Protein AF-A0A8J4Q6R8-F1 (afdb_monomer_lite)

Secondary structure (DSSP, 8-state):
-PPPPPSSSGGGTT-PPEEE-HHHHHHHSS--EEE-GGGSTTSSTHHHHHHHHHHHHHS--TTSS-TTS---TT--

InterPro domains:
  IPR036052 Tryptophan synthase beta chain-like, PALP domain superfamily [G3DSA:3.40.50.1100] (10-39)
  IPR036052 Tryptophan synthase beta chain-like, PALP domain superfamily [G3DSA:3.40.50.1100] (40-57)
  IPR036052 Tryptophan synthase beta chain-like, PALP domain superfamily [SSF53686] (5-56)
  IPR050214 Cysteine synthase/Cystathionine beta-s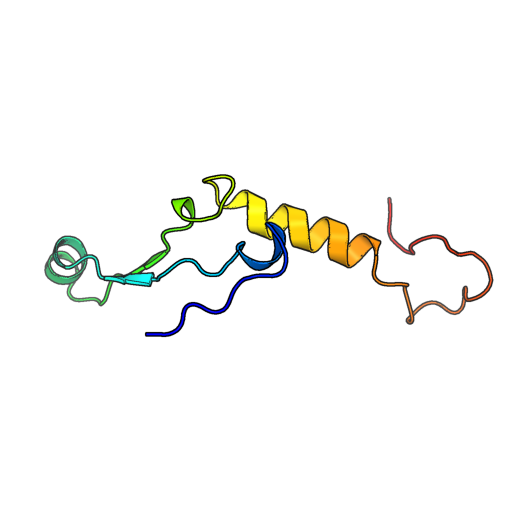ynthase [PTHR10314] (9-56)

Structure (mmCIF, N/CA/C/O backbone):
data_AF-A0A8J4Q6R8-F1
#
_entry.id   AF-A0A8J4Q6R8-F1
#
loop_
_atom_site.group_PDB
_atom_site.id
_atom_site.type_symbol
_atom_site.label_atom_id
_atom_site.label_alt_id
_atom_site.label_comp_id
_atom_site.label_asym_id
_atom_site.label_entity_id
_atom_site.label_seq_id
_atom_site.pdbx_PDB_ins_code
_atom_site.Cartn_x
_atom_site.Cartn_y
_atom_site.Cartn_z
_atom_site.occupancy
_atom_site.B_iso_or_equiv
_atom_site.auth_seq_id
_atom_site.auth_comp_id
_atom_site.auth_asym_id
_atom_site.auth_atom_id
_atom_site.pdbx_PDB_model_num
ATOM 1 N N . LYS A 1 1 ? 12.386 15.124 11.725 1.00 47.06 1 LYS A N 1
ATOM 2 C CA . LYS A 1 1 ? 12.417 13.787 11.071 1.00 47.06 1 LYS A CA 1
ATOM 3 C C . LYS A 1 1 ? 13.185 13.902 9.752 1.00 47.06 1 LYS A C 1
ATOM 5 O O . LYS A 1 1 ? 12.725 14.634 8.885 1.00 47.06 1 LYS A O 1
ATOM 10 N N . LYS A 1 2 ? 14.357 13.261 9.607 1.00 47.34 2 LYS A N 1
ATOM 11 C CA . LYS A 1 2 ? 15.117 13.238 8.338 1.00 47.34 2 LYS A CA 1
ATOM 12 C C . LYS A 1 2 ? 14.287 12.499 7.277 1.00 47.34 2 LYS A C 1
ATOM 14 O O . LYS A 1 2 ? 13.974 11.328 7.476 1.00 47.34 2 LYS A O 1
ATOM 19 N N . LYS A 1 3 ? 13.896 13.169 6.188 1.00 61.75 3 LYS A N 1
ATOM 20 C CA . LYS A 1 3 ? 13.295 12.500 5.023 1.00 61.75 3 LYS A CA 1
ATOM 21 C C . LYS A 1 3 ? 14.423 11.793 4.270 1.00 61.75 3 LYS A C 1
ATOM 23 O O . LYS A 1 3 ? 15.364 12.451 3.840 1.00 61.75 3 LYS A O 1
ATOM 28 N N . LYS A 1 4 ? 14.351 10.465 4.144 1.00 70.81 4 LYS A N 1
ATOM 29 C CA . LYS A 1 4 ? 15.197 9.719 3.200 1.00 70.81 4 LYS A CA 1
ATOM 30 C C . LYS A 1 4 ? 14.858 10.226 1.794 1.00 70.81 4 LYS A C 1
ATOM 32 O O . LYS A 1 4 ? 13.691 10.145 1.407 1.00 70.81 4 LYS A O 1
ATOM 37 N N . LEU A 1 5 ? 15.835 10.775 1.068 1.00 75.19 5 LEU A N 1
ATOM 38 C CA . LEU A 1 5 ? 15.672 11.003 -0.368 1.00 75.19 5 LEU A CA 1
ATOM 39 C C . LEU A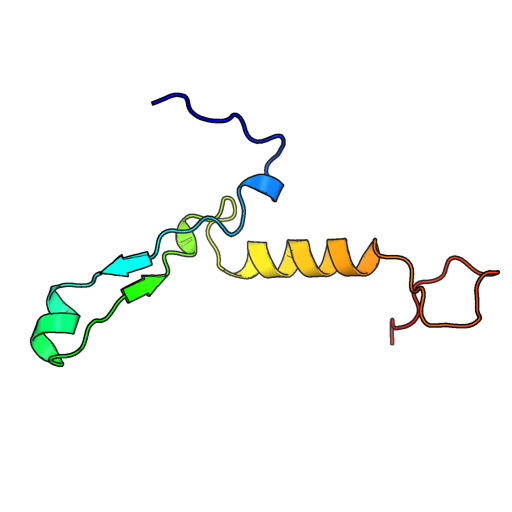 1 5 ? 15.527 9.637 -1.045 1.00 75.19 5 LEU A C 1
ATOM 41 O O . LEU A 1 5 ? 16.270 8.709 -0.732 1.00 75.19 5 LEU A O 1
ATOM 45 N N . ARG A 1 6 ? 14.524 9.516 -1.913 1.00 77.75 6 ARG A N 1
ATOM 46 C CA . ARG A 1 6 ? 14.318 8.342 -2.767 1.00 77.75 6 ARG A CA 1
ATOM 47 C C . ARG A 1 6 ? 15.142 8.531 -4.043 1.00 77.75 6 ARG A C 1
ATOM 49 O O . ARG A 1 6 ? 15.270 9.668 -4.497 1.00 77.75 6 ARG A O 1
ATOM 56 N N . ASN A 1 7 ? 15.682 7.453 -4.611 1.00 78.50 7 ASN A N 1
ATOM 57 C CA . ASN A 1 7 ? 16.594 7.526 -5.759 1.00 78.50 7 ASN A CA 1
ATOM 58 C C . ASN A 1 7 ? 15.862 7.628 -7.107 1.00 78.50 7 ASN A C 1
ATOM 60 O O . ASN A 1 7 ? 16.503 7.728 -8.150 1.00 78.50 7 ASN A O 1
ATOM 64 N N . GLY A 1 8 ? 14.528 7.649 -7.106 1.00 79.94 8 GLY A N 1
ATOM 65 C CA . GLY A 1 8 ? 13.734 7.868 -8.307 1.00 79.94 8 GLY A CA 1
ATOM 66 C C . GLY A 1 8 ? 12.231 7.831 -8.054 1.00 79.94 8 GLY A C 1
ATOM 67 O O . GLY A 1 8 ? 11.767 7.629 -6.931 1.00 79.94 8 GLY A O 1
ATOM 68 N N . LEU A 1 9 ? 11.467 8.019 -9.134 1.00 78.81 9 LEU A N 1
ATOM 69 C CA . LEU A 1 9 ? 10.002 7.953 -9.120 1.00 78.81 9 LEU A CA 1
ATOM 70 C C . LEU A 1 9 ? 9.496 6.546 -8.773 1.00 78.81 9 LEU A C 1
ATOM 72 O O . LEU A 1 9 ? 8.495 6.401 -8.080 1.00 78.81 9 LEU A O 1
ATOM 76 N N . ILE A 1 10 ? 10.219 5.522 -9.228 1.00 80.19 10 ILE A N 1
ATOM 77 C CA . ILE A 1 10 ? 9.873 4.107 -9.052 1.00 80.19 10 ILE A CA 1
ATOM 78 C C . ILE A 1 10 ? 9.889 3.730 -7.564 1.00 80.19 10 ILE A C 1
ATOM 80 O O . ILE A 1 10 ? 8.925 3.154 -7.071 1.00 80.19 10 ILE A O 1
ATOM 84 N N . ASP A 1 11 ? 10.897 4.187 -6.816 1.00 80.75 11 ASP A N 1
ATOM 85 C CA . ASP A 1 11 ? 11.011 3.988 -5.361 1.00 80.75 11 ASP A CA 1
ATOM 86 C C . ASP A 1 11 ? 9.860 4.621 -4.560 1.00 80.75 11 ASP A C 1
ATOM 88 O O . ASP A 1 11 ? 9.695 4.360 -3.363 1.00 80.75 11 ASP A O 1
ATOM 92 N N . ALA A 1 12 ? 9.102 5.534 -5.175 1.00 80.00 12 ALA A N 1
ATOM 93 C CA . ALA A 1 12 ? 7.974 6.184 -4.529 1.00 80.00 12 ALA A CA 1
ATOM 94 C C . ALA A 1 12 ? 6.653 5.414 -4.664 1.00 80.00 12 ALA A C 1
ATOM 96 O O . ALA A 1 12 ? 5.719 5.721 -3.921 1.00 80.00 12 ALA A O 1
ATOM 97 N N . ILE A 1 13 ? 6.589 4.427 -5.559 1.00 82.88 13 ILE A N 1
ATOM 98 C CA . ILE A 1 13 ? 5.406 3.610 -5.840 1.00 82.88 13 ILE A CA 1
ATOM 99 C C . ILE A 1 13 ? 5.243 2.533 -4.753 1.00 82.88 13 ILE A C 1
ATOM 101 O O . ILE A 1 13 ? 6.212 1.914 -4.323 1.00 82.88 13 ILE A O 1
ATOM 105 N N . GLY A 1 14 ? 4.010 2.307 -4.285 1.00 75.31 14 GLY A N 1
ATOM 106 C CA . GLY A 1 14 ? 3.670 1.214 -3.360 1.00 75.31 14 GLY A CA 1
ATOM 107 C C . GLY A 1 14 ? 3.801 1.535 -1.868 1.00 75.31 14 GLY A C 1
ATOM 108 O O . GLY A 1 14 ? 3.463 0.704 -1.029 1.00 75.31 14 GLY A O 1
ATOM 109 N N . ASN A 1 15 ? 4.228 2.748 -1.510 1.00 76.44 15 ASN A N 1
ATOM 110 C CA . ASN A 1 15 ? 4.353 3.202 -0.119 1.00 76.44 15 ASN A CA 1
ATOM 111 C C . ASN A 1 15 ? 3.106 3.983 0.346 1.00 76.44 15 ASN A C 1
ATOM 113 O O . ASN A 1 15 ? 3.203 5.037 0.979 1.00 76.44 15 ASN A O 1
ATOM 117 N N . THR A 1 16 ? 1.927 3.498 -0.041 1.00 84.81 16 THR A N 1
ATOM 118 C CA . THR A 1 16 ? 0.640 4.150 0.222 1.00 84.81 16 THR A CA 1
ATOM 119 C C . THR A 1 16 ? 0.129 3.767 1.611 1.00 84.81 16 THR A C 1
ATOM 121 O O . THR A 1 16 ? 0.060 2.573 1.914 1.00 84.81 16 THR A O 1
ATOM 124 N N . PRO A 1 17 ? -0.240 4.739 2.460 1.00 84.19 17 PRO A N 1
ATOM 125 C CA . PRO A 1 17 ? -0.724 4.457 3.803 1.00 84.19 17 PRO A CA 1
ATOM 126 C C . PRO A 1 17 ? -2.071 3.724 3.782 1.00 84.19 17 PRO A C 1
ATOM 128 O O . PRO A 1 17 ? -2.896 3.926 2.886 1.00 84.19 17 PRO A O 1
ATOM 131 N N . LEU A 1 18 ? -2.285 2.907 4.815 1.00 87.69 18 LEU A N 1
ATOM 132 C CA . LEU A 1 18 ? -3.603 2.413 5.198 1.00 87.69 18 LEU A CA 1
ATOM 133 C C . LEU A 1 18 ? -4.213 3.408 6.188 1.00 87.69 18 LEU A C 1
ATOM 135 O O . LEU A 1 18 ? -3.583 3.724 7.199 1.00 87.69 18 LEU A O 1
ATOM 139 N N . ILE A 1 19 ? -5.405 3.920 5.891 1.00 87.75 19 ILE A N 1
ATOM 140 C CA . ILE A 1 19 ? -6.086 4.931 6.704 1.00 87.75 19 ILE A CA 1
ATOM 141 C C . ILE A 1 19 ? -7.373 4.327 7.278 1.00 87.75 19 ILE A C 1
ATOM 143 O O . ILE A 1 19 ? -8.180 3.799 6.517 1.00 87.75 19 ILE A O 1
ATOM 147 N N . PRO A 1 20 ? -7.603 4.390 8.599 1.00 87.00 20 PRO A N 1
ATOM 148 C CA . PRO A 1 20 ? -8.841 3.891 9.184 1.00 87.00 20 PRO A CA 1
ATOM 149 C C . PRO A 1 20 ? -10.028 4.790 8.825 1.00 87.00 20 PRO A C 1
ATOM 151 O O . PRO A 1 20 ? -9.983 6.006 9.032 1.00 87.00 20 PRO A O 1
ATOM 154 N N . ILE A 1 21 ? -11.125 4.192 8.351 1.00 90.00 21 ILE A N 1
ATOM 155 C CA . ILE A 1 21 ? -12.376 4.918 8.111 1.00 90.00 21 ILE A CA 1
ATOM 156 C C . ILE A 1 21 ? -13.279 4.777 9.336 1.00 90.00 21 ILE A C 1
ATOM 158 O O . ILE A 1 21 ? -14.093 3.864 9.443 1.00 90.00 21 ILE A O 1
ATOM 162 N N . ASN A 1 22 ? -13.176 5.733 10.259 1.00 89.12 22 ASN A N 1
ATOM 163 C CA . ASN A 1 22 ? -13.909 5.704 11.530 1.00 89.12 22 ASN A CA 1
ATOM 164 C C . ASN A 1 22 ? -15.440 5.639 11.376 1.00 89.12 22 ASN A C 1
ATOM 166 O O . ASN A 1 22 ? -16.112 5.076 12.236 1.00 89.12 22 ASN A O 1
ATOM 170 N N . SER A 1 23 ? -16.008 6.230 10.321 1.00 88.44 23 SER A N 1
ATOM 171 C CA . SER A 1 23 ? -17.455 6.223 10.068 1.00 88.44 23 SER A CA 1
ATOM 172 C C . SER A 1 23 ? -17.959 4.835 9.672 1.00 88.44 23 SER A C 1
ATOM 174 O O . SER A 1 23 ? -18.904 4.333 10.276 1.00 88.44 23 SER A O 1
ATOM 176 N N . LEU A 1 24 ? -17.295 4.196 8.707 1.00 86.50 24 LEU A N 1
ATOM 177 C CA . LEU A 1 24 ? -17.614 2.839 8.268 1.00 86.50 24 LEU A CA 1
ATOM 178 C C . LEU A 1 24 ? -17.335 1.822 9.373 1.00 86.50 24 LEU A C 1
ATOM 180 O O . LEU A 1 24 ? -18.189 0.980 9.631 1.00 86.50 24 LEU A O 1
ATOM 184 N N . SER A 1 25 ? -1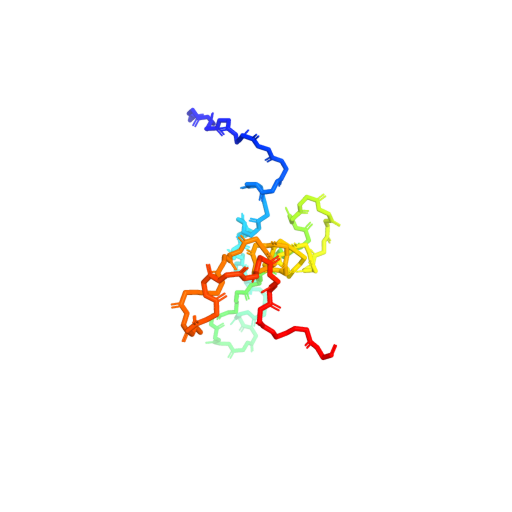6.211 1.954 10.085 1.00 87.88 25 SER A N 1
ATOM 185 C CA . SER A 1 25 ? -15.874 1.044 11.183 1.00 87.88 25 SER A CA 1
ATOM 186 C C . SER A 1 25 ? -16.909 1.067 12.313 1.00 87.88 25 SER A C 1
ATOM 188 O O . SER A 1 25 ? -17.236 0.031 12.886 1.00 87.88 25 SER A O 1
ATOM 190 N N . LYS A 1 26 ? -17.483 2.241 12.622 1.00 88.00 26 LYS A N 1
ATOM 191 C CA . LYS A 1 26 ? -18.566 2.370 13.614 1.00 88.00 26 LYS A CA 1
ATOM 192 C C . LYS A 1 26 ? -19.896 1.796 13.126 1.00 88.00 26 LYS A C 1
ATOM 194 O O . LYS A 1 26 ? -20.666 1.308 13.944 1.00 88.00 26 LYS A O 1
ATOM 199 N N . ALA A 1 27 ? -20.171 1.869 11.826 1.00 89.56 27 ALA A N 1
ATOM 200 C CA . ALA A 1 27 ? -21.411 1.364 11.243 1.00 89.56 27 ALA A CA 1
ATOM 201 C C . ALA A 1 27 ? -21.440 -0.171 11.150 1.00 89.56 27 ALA A C 1
ATOM 203 O O . ALA A 1 27 ? -22.496 -0.770 11.323 1.00 89.56 27 ALA A O 1
ATOM 204 N N . THR A 1 28 ? -20.297 -0.809 10.884 1.00 85.75 28 THR A N 1
ATOM 205 C CA . THR A 1 28 ? -20.196 -2.271 10.725 1.00 85.75 28 THR A CA 1
ATOM 206 C C . THR A 1 28 ? -19.721 -2.995 11.981 1.00 85.75 28 THR A C 1
ATOM 208 O O . THR A 1 28 ? -19.867 -4.210 12.067 1.00 85.75 28 THR A O 1
ATOM 211 N N . GLY A 1 29 ? -19.150 -2.277 12.954 1.00 87.31 29 GLY A N 1
ATOM 212 C CA . GLY A 1 29 ? -18.536 -2.882 14.139 1.00 87.31 29 GLY A CA 1
ATOM 213 C C . GLY A 1 29 ? -17.211 -3.599 13.848 1.00 87.31 29 GLY A C 1
ATOM 214 O O . GLY A 1 29 ? -16.689 -4.290 14.719 1.00 87.31 29 GLY A O 1
ATOM 215 N N . CYS A 1 30 ? -16.658 -3.440 12.642 1.00 86.12 30 CYS A N 1
ATOM 216 C CA . CYS A 1 30 ? -15.387 -4.025 12.218 1.00 86.12 30 CYS A CA 1
ATOM 217 C C . CYS A 1 30 ? -14.359 -2.927 11.931 1.00 86.12 30 CYS A C 1
ATOM 219 O O . CYS A 1 30 ? -14.719 -1.821 11.542 1.00 86.12 30 CYS A O 1
ATOM 221 N N . GLU A 1 31 ? -13.068 -3.223 12.071 1.00 88.50 31 GLU A N 1
ATOM 222 C CA . GLU A 1 31 ? -12.018 -2.278 11.685 1.00 88.50 31 GLU A CA 1
ATOM 223 C C . GLU A 1 31 ? -11.887 -2.227 10.155 1.00 88.50 31 GLU A C 1
ATOM 225 O O . GLU A 1 31 ? -11.387 -3.156 9.523 1.00 88.50 31 GLU A O 1
ATOM 230 N N . ILE A 1 32 ? -12.367 -1.138 9.552 1.00 90.00 32 ILE A N 1
ATOM 231 C CA . ILE A 1 32 ? -12.274 -0.887 8.114 1.00 90.00 32 ILE A CA 1
ATOM 232 C C . ILE A 1 32 ? -11.107 0.062 7.847 1.00 90.00 32 ILE A C 1
ATOM 234 O O . ILE A 1 32 ? -11.085 1.212 8.299 1.00 90.00 32 ILE A O 1
ATOM 238 N N . LEU A 1 33 ? -10.147 -0.435 7.070 1.00 90.25 33 LEU A N 1
ATOM 239 C CA . LEU A 1 33 ? -8.971 0.297 6.618 1.00 90.25 33 LEU A CA 1
ATOM 240 C C . LEU A 1 33 ? -9.069 0.553 5.113 1.00 90.25 33 LEU A C 1
ATOM 242 O O . LEU A 1 33 ? -9.353 -0.352 4.330 1.00 90.25 33 LEU A O 1
ATOM 246 N N . GLU A 1 34 ? -8.792 1.783 4.706 1.00 88.06 34 GLU A N 1
ATOM 247 C CA . GLU A 1 34 ? -8.697 2.186 3.310 1.00 88.06 34 GLU A CA 1
ATOM 248 C C . GLU A 1 34 ? -7.248 2.166 2.846 1.00 88.06 34 GLU A C 1
ATOM 250 O O . GLU A 1 34 ? -6.368 2.721 3.502 1.00 88.06 34 GLU A O 1
ATOM 255 N N . LYS A 1 35 ? -6.996 1.578 1.677 1.00 87.06 35 LYS A N 1
ATOM 256 C CA . LYS A 1 35 ? -5.693 1.656 1.020 1.00 87.06 35 LYS A CA 1
ATOM 257 C C . LYS A 1 35 ? -5.689 2.807 0.022 1.00 87.06 35 LYS A C 1
ATOM 259 O O . LYS A 1 35 ? -6.274 2.708 -1.054 1.00 87.06 35 LYS A O 1
ATOM 264 N N . CYS A 1 36 ? -5.009 3.898 0.365 1.00 85.56 36 CYS A N 1
ATOM 265 C CA . CYS A 1 36 ? -5.013 5.121 -0.437 1.00 85.56 36 CYS A CA 1
ATOM 266 C C . CYS A 1 36 ? -4.037 5.050 -1.626 1.00 85.56 36 CYS A C 1
ATOM 268 O O . CYS A 1 36 ? -3.064 5.799 -1.695 1.00 85.56 36 CYS A O 1
ATOM 270 N N . GLU A 1 37 ? -4.310 4.170 -2.591 1.00 84.88 37 GLU A N 1
ATOM 271 C CA . GLU A 1 37 ? -3.496 3.960 -3.807 1.00 84.88 37 GLU A CA 1
ATOM 272 C C . GLU A 1 37 ? -3.397 5.199 -4.716 1.00 84.88 37 GLU A C 1
ATOM 274 O O . GLU A 1 37 ? -2.499 5.303 -5.549 1.00 84.88 37 GLU A O 1
ATOM 279 N N . ILE A 1 38 ? -4.290 6.174 -4.530 1.00 80.50 38 ILE A N 1
ATOM 280 C CA . ILE A 1 38 ? -4.244 7.485 -5.198 1.00 80.50 38 ILE A CA 1
ATOM 281 C C . ILE A 1 38 ? -2.977 8.269 -4.813 1.00 80.50 38 ILE A C 1
ATOM 283 O O . ILE A 1 38 ? -2.564 9.173 -5.529 1.00 80.50 38 ILE A O 1
ATOM 287 N N . LEU A 1 39 ? -2.328 7.914 -3.701 1.00 82.56 39 LEU A N 1
ATOM 288 C CA . LEU A 1 39 ? -1.086 8.544 -3.253 1.00 82.56 39 LEU A CA 1
ATOM 289 C C . LEU A 1 39 ? 0.169 7.981 -3.938 1.00 82.56 39 LEU A C 1
ATOM 291 O O . LEU A 1 39 ? 1.275 8.434 -3.637 1.00 82.56 39 LEU A O 1
ATOM 295 N N . ASN A 1 40 ? 0.029 7.018 -4.856 1.00 83.62 40 ASN A N 1
ATOM 296 C CA . ASN A 1 40 ? 1.118 6.679 -5.769 1.00 83.62 40 ASN A CA 1
ATOM 297 C C . ASN A 1 40 ? 1.430 7.880 -6.682 1.00 83.62 40 ASN A C 1
ATOM 299 O O . ASN A 1 40 ? 0.537 8.666 -6.994 1.00 83.62 40 ASN A O 1
ATOM 303 N N . PRO A 1 41 ? 2.679 8.043 -7.147 1.00 81.12 41 PRO A N 1
ATOM 304 C CA . PRO A 1 41 ? 3.075 9.194 -7.960 1.00 81.12 41 PRO A CA 1
ATOM 305 C C . PRO A 1 41 ? 2.315 9.351 -9.290 1.00 81.12 41 PRO A C 1
ATOM 307 O O . PRO A 1 41 ? 2.195 10.474 -9.770 1.00 81.12 41 PRO A O 1
ATOM 310 N N . GLY A 1 42 ? 1.790 8.274 -9.885 1.00 80.00 42 GLY A N 1
ATOM 311 C CA . GLY A 1 42 ? 0.907 8.338 -11.061 1.00 80.00 42 GLY A CA 1
ATOM 312 C C . GLY A 1 42 ? -0.584 8.427 -10.702 1.00 80.00 42 GLY A C 1
ATOM 313 O O . GLY A 1 42 ? -1.445 8.433 -11.584 1.00 80.00 42 GLY A O 1
ATOM 314 N N . GLY A 1 43 ? -0.911 8.529 -9.410 1.00 79.38 43 GLY A N 1
ATOM 315 C CA . GLY A 1 43 ? -2.251 8.793 -8.896 1.00 79.38 43 GLY A CA 1
ATOM 316 C C . GLY A 1 43 ? -3.212 7.609 -8.963 1.00 79.38 43 GLY A C 1
ATOM 317 O O . GLY A 1 43 ? -4.408 7.777 -8.709 1.00 79.38 43 GLY A O 1
ATOM 318 N N . ARG A 1 44 ? -2.744 6.418 -9.363 1.00 79.94 44 ARG A N 1
ATOM 319 C CA . ARG A 1 44 ? -3.600 5.248 -9.598 1.00 79.94 44 ARG A CA 1
ATOM 320 C C . ARG A 1 44 ? -2.957 3.966 -9.069 1.00 79.94 44 ARG A C 1
ATOM 322 O O . ARG A 1 44 ? -1.745 3.831 -8.960 1.00 79.94 44 ARG A O 1
ATOM 329 N N . VAL A 1 45 ? -3.793 2.951 -8.858 1.00 81.38 45 VAL A N 1
ATOM 330 C CA . VAL A 1 45 ? -3.358 1.600 -8.452 1.00 81.38 45 VAL A CA 1
ATOM 331 C C . VAL A 1 45 ? -2.453 0.907 -9.485 1.00 81.38 45 VAL A C 1
ATOM 333 O O . VAL A 1 45 ? -1.665 0.028 -9.146 1.00 81.38 45 VAL A O 1
ATOM 336 N N . LYS A 1 46 ? -2.552 1.294 -10.765 1.00 82.50 46 LYS A N 1
ATOM 337 C CA . LYS A 1 46 ? -1.846 0.631 -11.873 1.00 82.50 46 LYS A CA 1
ATOM 338 C C . LYS A 1 46 ? -0.334 0.878 -11.865 1.00 82.50 46 LYS A C 1
ATOM 340 O O . LYS A 1 46 ? 0.391 0.069 -12.439 1.00 82.50 46 LYS A O 1
ATOM 345 N N . ASP A 1 47 ? 0.141 1.917 -11.179 1.00 80.12 47 ASP A N 1
ATOM 346 C CA . ASP A 1 47 ? 1.569 2.249 -11.109 1.00 80.12 47 ASP A CA 1
ATOM 347 C C . ASP A 1 47 ? 2.381 1.100 -10.499 1.00 80.12 47 ASP A C 1
ATOM 349 O O . ASP A 1 47 ? 3.438 0.738 -11.011 1.00 80.12 47 ASP A O 1
ATOM 353 N N . GLY A 1 48 ? 1.844 0.451 -9.459 1.00 82.31 48 GLY A N 1
ATOM 354 C CA . GLY A 1 48 ? 2.489 -0.705 -8.833 1.00 82.31 48 GLY A CA 1
ATOM 355 C C . GLY A 1 48 ? 2.555 -1.937 -9.741 1.00 82.31 48 GLY A C 1
ATOM 356 O O . GLY A 1 48 ? 3.495 -2.723 -9.649 1.00 82.31 48 GLY A O 1
ATOM 357 N N . VAL A 1 49 ? 1.582 -2.109 -10.639 1.00 84.19 49 VAL A N 1
ATOM 358 C CA . VAL A 1 49 ? 1.562 -3.227 -11.595 1.00 84.19 49 VAL A CA 1
ATOM 359 C C . VAL A 1 49 ? 2.557 -2.986 -12.727 1.00 84.19 49 VAL A C 1
ATOM 361 O O . VAL A 1 49 ? 3.279 -3.904 -13.104 1.00 84.19 49 VAL A O 1
ATOM 364 N N . ALA A 1 50 ? 2.637 -1.753 -13.231 1.00 84.25 50 ALA A N 1
ATOM 365 C CA . ALA A 1 50 ? 3.562 -1.390 -14.301 1.00 84.25 50 ALA A CA 1
ATOM 366 C C . ALA A 1 50 ? 5.028 -1.635 -13.909 1.00 84.25 50 ALA A C 1
ATOM 368 O O . ALA A 1 50 ? 5.781 -2.207 -14.695 1.00 84.25 50 ALA A O 1
ATOM 369 N N . VAL A 1 51 ? 5.416 -1.278 -12.677 1.00 85.00 51 VAL A N 1
ATOM 370 C CA . VAL A 1 51 ? 6.771 -1.545 -12.162 1.00 85.00 51 VAL A CA 1
ATOM 371 C C . VAL A 1 51 ? 7.075 -3.041 -12.164 1.00 85.00 51 VAL A C 1
ATOM 373 O O . VAL A 1 51 ? 8.102 -3.446 -12.695 1.00 85.00 51 VAL A O 1
ATOM 376 N N . LYS A 1 52 ? 6.152 -3.870 -11.664 1.00 84.44 52 LYS A N 1
ATOM 377 C CA . LYS A 1 52 ? 6.344 -5.326 -11.601 1.00 84.44 52 LYS A CA 1
ATOM 378 C C . LYS A 1 52 ? 6.474 -5.985 -12.970 1.00 84.44 52 LYS A C 1
ATOM 380 O O . LYS A 1 52 ? 7.194 -6.968 -13.092 1.00 84.44 52 LYS A O 1
ATOM 385 N N . ILE A 1 53 ? 5.772 -5.475 -13.983 1.00 84.81 53 ILE A N 1
ATOM 386 C CA . ILE A 1 53 ? 5.900 -5.978 -15.358 1.00 84.81 53 ILE A CA 1
ATOM 387 C C . ILE A 1 53 ? 7.319 -5.711 -15.868 1.00 84.81 53 ILE A C 1
ATOM 389 O O . ILE A 1 53 ? 7.990 -6.632 -16.317 1.00 84.81 53 ILE A O 1
ATOM 393 N N . ILE A 1 54 ? 7.807 -4.477 -15.712 1.00 84.31 54 ILE A N 1
ATOM 394 C CA . ILE A 1 54 ? 9.150 -4.089 -16.164 1.00 84.31 54 ILE A CA 1
ATOM 395 C C . ILE A 1 54 ? 10.243 -4.821 -15.371 1.00 84.31 54 ILE A C 1
ATOM 397 O O . ILE A 1 54 ? 11.258 -5.211 -15.940 1.00 84.31 54 ILE A O 1
ATOM 401 N N . GLU A 1 55 ? 10.064 -5.011 -14.062 1.00 84.00 55 GLU A N 1
ATOM 402 C CA . GLU A 1 55 ? 10.992 -5.791 -13.235 1.00 84.00 55 GLU A CA 1
ATOM 403 C C . GLU A 1 55 ? 11.037 -7.253 -13.673 1.00 84.00 55 GLU A C 1
ATOM 405 O O . GLU A 1 55 ? 12.124 -7.797 -13.850 1.00 84.00 55 GLU A O 1
ATOM 410 N N . LYS A 1 56 ? 9.875 -7.862 -13.932 1.00 79.75 56 LYS A N 1
ATOM 411 C CA . LYS A 1 56 ? 9.787 -9.234 -14.436 1.00 79.75 56 LYS A CA 1
ATOM 412 C C . LYS A 1 56 ? 10.452 -9.393 -15.804 1.00 79.75 56 LYS A C 1
ATOM 414 O O . LYS A 1 56 ? 11.116 -10.397 -16.024 1.00 79.75 56 LYS A O 1
ATOM 419 N N . ASP A 1 57 ? 10.317 -8.410 -16.692 1.00 77.75 57 ASP A N 1
ATOM 420 C CA . ASP A 1 57 ? 11.003 -8.412 -17.992 1.00 77.75 57 ASP A CA 1
ATOM 421 C C . ASP A 1 57 ? 12.528 -8.259 -17.855 1.00 77.75 57 ASP A C 1
ATOM 423 O O . ASP A 1 57 ? 13.282 -8.729 -18.708 1.00 77.75 57 ASP A O 1
ATOM 427 N N . ARG A 1 58 ? 13.002 -7.594 -16.793 1.00 73.12 58 ARG A N 1
ATOM 428 C CA . ARG A 1 58 ? 14.435 -7.429 -16.506 1.00 73.12 58 ARG A CA 1
ATOM 429 C C . ARG A 1 58 ? 15.053 -8.622 -15.794 1.00 73.12 58 ARG A C 1
ATOM 431 O O . ARG A 1 58 ? 16.271 -8.774 -15.875 1.00 73.12 58 ARG A O 1
ATOM 438 N N . GLU A 1 59 ? 14.272 -9.433 -15.084 1.00 64.62 59 GLU A N 1
ATOM 439 C CA . GLU A 1 59 ? 14.801 -10.628 -14.435 1.00 64.62 59 GLU A CA 1
ATOM 440 C C . GLU A 1 59 ? 15.137 -11.699 -15.481 1.00 64.62 59 GLU A C 1
ATOM 442 O O . GLU A 1 59 ? 14.251 -12.205 -16.176 1.00 64.62 59 GLU A O 1
ATOM 447 N N . PRO A 1 60 ? 16.417 -12.085 -15.617 1.00 61.06 60 PRO A N 1
ATOM 448 C CA . PRO A 1 60 ? 16.771 -13.169 -16.511 1.00 61.06 60 PRO A CA 1
ATOM 449 C C . PRO A 1 60 ? 16.189 -14.482 -15.969 1.00 61.06 60 PRO A C 1
ATOM 451 O O . PRO A 1 60 ? 16.319 -14.821 -14.794 1.00 61.06 60 PRO A O 1
ATOM 454 N N . CYS A 1 61 ? 15.541 -15.235 -16.851 1.00 58.94 61 CYS A N 1
ATOM 455 C CA . CYS A 1 61 ? 14.998 -16.558 -16.563 1.00 58.94 61 CYS A CA 1
ATOM 456 C C . CYS A 1 61 ? 16.134 -17.535 -16.192 1.00 58.94 61 CYS A C 1
ATOM 458 O O . CYS A 1 61 ? 16.795 -18.088 -17.067 1.00 58.94 61 CYS A O 1
ATOM 460 N N . TYR A 1 62 ? 16.368 -17.761 -14.893 1.00 57.06 62 TYR A N 1
ATOM 461 C CA . TYR A 1 62 ? 17.380 -18.711 -14.393 1.00 57.06 62 TYR A CA 1
ATOM 462 C C . TYR A 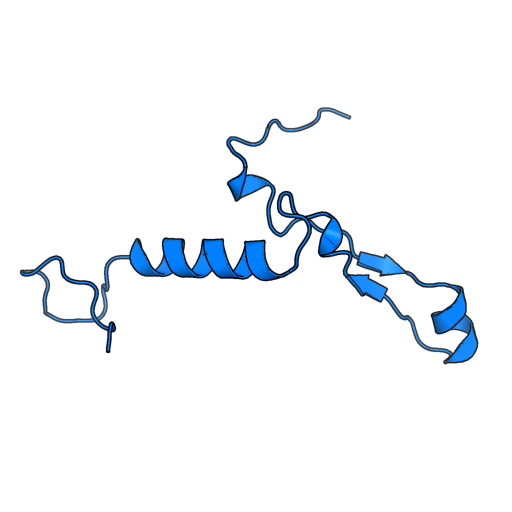1 62 ? 16.906 -20.176 -14.376 1.00 57.06 62 TYR A C 1
ATOM 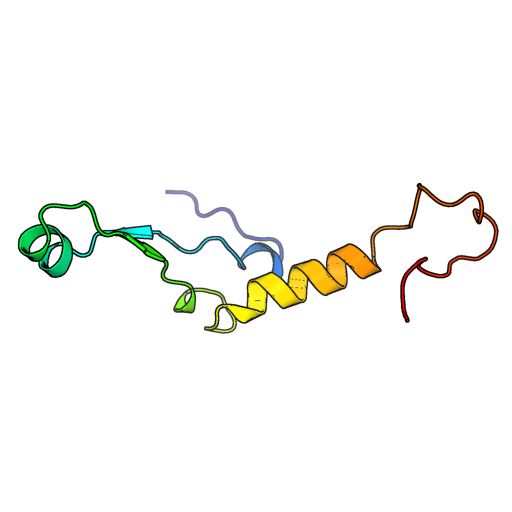464 O O . TYR A 1 62 ? 17.683 -21.072 -14.057 1.00 57.06 62 TYR A O 1
ATOM 472 N N . SER A 1 63 ? 15.634 -20.436 -14.686 1.00 58.19 63 SER A N 1
ATOM 473 C CA . SER A 1 63 ? 15.021 -21.769 -14.600 1.00 58.19 63 SER A CA 1
ATOM 474 C C . SER A 1 63 ? 15.078 -22.575 -15.898 1.00 58.19 63 SER A C 1
ATOM 476 O O . SER A 1 63 ? 14.775 -23.767 -15.888 1.00 58.19 63 SER A O 1
ATOM 478 N N . CYS A 1 64 ? 15.455 -21.958 -17.019 1.00 47.88 64 CYS A N 1
ATOM 479 C CA . CYS A 1 64 ? 15.509 -22.628 -18.310 1.00 47.88 64 CYS A CA 1
ATOM 480 C C . CYS A 1 64 ? 16.963 -22.947 -18.675 1.00 47.88 64 CYS A C 1
ATOM 482 O O . CYS A 1 64 ? 17.842 -22.096 -18.566 1.00 47.88 64 CYS A O 1
ATOM 484 N N . SER A 1 65 ? 17.226 -24.148 -19.188 1.00 51.44 65 SER A N 1
ATOM 485 C CA . SER A 1 65 ? 18.535 -24.600 -19.694 1.00 51.44 65 SER A CA 1
ATOM 486 C C . SER A 1 65 ? 19.062 -23.807 -20.912 1.00 51.44 65 SER A C 1
ATOM 488 O O . SER A 1 65 ? 20.040 -24.199 -21.544 1.00 51.44 65 SER A O 1
ATOM 490 N N . CYS A 1 66 ? 18.434 -22.681 -21.252 1.00 49.72 66 CYS A N 1
ATOM 491 C CA . CYS A 1 66 ? 18.646 -21.864 -22.445 1.00 49.72 66 CYS A CA 1
ATOM 492 C C . CYS A 1 66 ? 19.639 -20.708 -22.231 1.00 49.72 66 CYS A C 1
ATOM 494 O O . CYS A 1 66 ? 19.485 -19.644 -22.826 1.00 49.72 66 CYS A O 1
ATOM 496 N N . LEU A 1 67 ? 20.696 -20.913 -21.440 1.00 50.34 67 LEU A N 1
ATOM 497 C CA . LEU A 1 67 ? 21.753 -19.928 -21.127 1.00 50.34 67 LEU A CA 1
ATOM 498 C C . LEU A 1 67 ? 22.547 -19.389 -22.348 1.00 50.34 67 LEU A C 1
ATOM 500 O O . LEU A 1 67 ? 23.562 -18.720 -22.176 1.00 50.34 67 LEU A O 1
ATOM 504 N N . ARG A 1 68 ? 22.109 -19.653 -23.587 1.00 49.75 68 ARG A N 1
ATOM 505 C CA . ARG A 1 68 ? 22.763 -19.212 -24.829 1.00 49.75 68 ARG A CA 1
ATOM 506 C C . ARG A 1 68 ? 21.975 -18.226 -25.685 1.00 49.75 68 ARG A C 1
ATOM 508 O O . ARG A 1 68 ? 22.539 -17.713 -26.645 1.00 49.75 68 ARG A O 1
ATOM 515 N N . MET A 1 69 ? 20.724 -17.923 -25.355 1.00 47.78 69 MET A N 1
ATOM 516 C CA . MET A 1 69 ? 19.967 -16.879 -26.045 1.00 47.78 69 MET A CA 1
ATOM 517 C C . MET A 1 69 ? 19.305 -15.995 -24.994 1.00 47.78 69 MET A C 1
ATO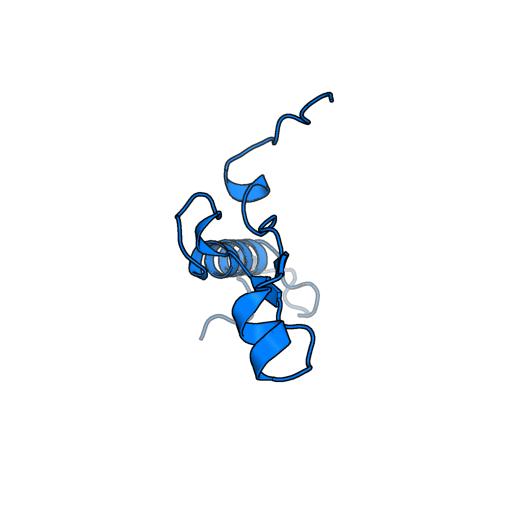M 519 O O . MET A 1 69 ? 18.434 -16.451 -24.266 1.00 47.78 69 MET A O 1
ATOM 523 N N . GLN A 1 70 ? 19.759 -14.744 -24.891 1.00 52.69 70 GLN A N 1
ATOM 524 C CA . GLN A 1 70 ? 19.205 -13.673 -24.050 1.00 52.69 70 GLN A CA 1
ATOM 525 C C . GLN A 1 70 ? 17.790 -13.278 -24.513 1.00 52.69 70 GLN A C 1
ATOM 527 O O . GLN A 1 70 ? 17.547 -12.155 -24.936 1.00 52.69 70 GLN A O 1
ATOM 532 N N . MET A 1 71 ? 16.858 -14.223 -24.482 1.00 54.41 71 MET A N 1
ATOM 533 C CA . MET A 1 71 ? 15.441 -14.024 -24.753 1.00 54.41 71 MET A CA 1
ATOM 534 C C . MET A 1 71 ? 14.679 -14.367 -23.466 1.00 54.41 71 MET A C 1
ATOM 536 O O . MET A 1 71 ? 14.922 -15.438 -22.898 1.00 54.41 71 MET A O 1
ATOM 540 N N . PRO A 1 72 ? 13.782 -13.495 -22.972 1.00 52.44 72 PRO A N 1
ATOM 541 C CA . PRO A 1 72 ? 12.976 -13.798 -21.797 1.00 52.44 72 PRO A CA 1
ATOM 542 C C . PRO A 1 72 ? 12.041 -14.972 -22.110 1.00 52.44 72 PRO A C 1
ATOM 544 O O . PRO A 1 72 ? 11.180 -14.899 -22.987 1.00 52.44 72 PRO A O 1
ATOM 547 N N . CYS A 1 73 ? 12.243 -16.084 -21.403 1.00 45.28 73 CYS A N 1
ATOM 548 C CA . CYS A 1 73 ? 11.384 -17.256 -21.489 1.00 45.28 73 CYS A CA 1
ATOM 549 C C . CYS A 1 73 ? 9.982 -16.864 -20.963 1.00 45.28 73 CYS A C 1
ATOM 551 O O . CYS A 1 73 ? 9.822 -16.564 -19.782 1.00 45.28 73 CYS A O 1
ATOM 553 N N . GLY A 1 74 ? 8.963 -16.803 -21.827 1.00 53.44 74 GLY A N 1
ATOM 554 C CA . GLY A 1 74 ? 7.574 -16.569 -21.397 1.00 53.44 74 GLY A CA 1
ATOM 555 C C . GLY A 1 74 ? 6.883 -15.293 -21.883 1.00 53.44 74 GLY A C 1
ATOM 556 O O . GLY A 1 74 ? 5.949 -14.840 -21.221 1.00 53.44 74 GLY A O 1
ATOM 557 N N . TYR A 1 75 ? 7.271 -14.745 -23.034 1.00 45.81 75 TYR A N 1
ATOM 558 C CA . TYR A 1 75 ? 6.292 -14.048 -23.876 1.00 45.81 75 TYR A CA 1
ATOM 559 C C . TYR A 1 75 ? 5.419 -15.101 -24.594 1.00 45.81 75 TYR A C 1
ATOM 561 O O . TYR A 1 75 ? 5.955 -16.161 -24.933 1.00 45.81 75 TYR A O 1
ATOM 569 N N . PRO A 1 76 ? 4.102 -14.884 -24.778 1.00 51.09 76 PRO A N 1
ATOM 570 C CA . PRO A 1 76 ? 3.338 -15.664 -25.751 1.00 51.09 76 PRO A CA 1
ATOM 571 C C . PRO A 1 76 ? 3.886 -15.474 -27.171 1.00 51.09 76 PRO A C 1
ATOM 573 O O . PRO A 1 76 ? 4.433 -14.382 -27.456 1.00 51.09 76 PRO A O 1
#

Organism: NCBI:txid60419

Foldseek 3Di:
DDDDDDPDLLSQAPPFDWAWDPVVCVVVVHTDTDGLNCSRPVRDVCSVVVSVVVVLCVDADPPDPPPPDRDRPDDD

pLDDT: mean 74.79, std 14.43, range [45.28, 90.25]

Radius of gyration: 19.22 Å; chains: 1; bounding box: 44×38×40 Å

Sequence (76 aa):
KKKKLRNGLIDAIGNTPLIPINSLSKATGCEILEKCEILNPGGRVKDGVAVKIIEKDREPCYSCSCLRMQMPCGYP